Protein AF-A0A8J7HJK9-F1 (afdb_monomer_lite)

Structure (mmCIF, N/CA/C/O backbone):
data_AF-A0A8J7HJK9-F1
#
_entry.id   AF-A0A8J7HJK9-F1
#
loop_
_atom_site.group_PDB
_atom_site.id
_atom_site.type_symbol
_atom_site.label_atom_id
_atom_site.label_alt_id
_atom_site.label_comp_id
_atom_site.label_asym_id
_atom_site.label_entity_id
_atom_site.label_seq_id
_atom_site.pdbx_PDB_ins_code
_atom_site.Cartn_x
_atom_site.Cartn_y
_atom_site.Cartn_z
_atom_site.occupancy
_atom_site.B_iso_or_equiv
_atom_site.auth_seq_id
_atom_site.auth_comp_id
_atom_site.auth_asym_id
_atom_site.auth_atom_id
_atom_site.pdbx_PDB_model_num
ATOM 1 N N . MET A 1 1 ? 1.735 -9.947 -2.545 1.00 70.94 1 MET A N 1
ATOM 2 C CA . MET A 1 1 ? 1.640 -9.007 -3.687 1.00 70.94 1 MET A CA 1
ATOM 3 C C . MET A 1 1 ? 1.933 -7.606 -3.189 1.00 70.94 1 MET A C 1
ATOM 5 O O . MET A 1 1 ? 1.345 -7.209 -2.192 1.00 70.94 1 MET A O 1
ATOM 9 N N . LEU A 1 2 ? 2.847 -6.892 -3.841 1.00 83.06 2 LEU A N 1
ATOM 10 C CA . LEU A 1 2 ? 3.268 -5.552 -3.420 1.00 83.06 2 LEU A CA 1
ATOM 11 C C . LEU A 1 2 ? 2.494 -4.476 -4.192 1.00 83.06 2 LEU A C 1
ATOM 13 O O . LEU A 1 2 ? 2.057 -4.717 -5.323 1.00 83.06 2 LEU A O 1
ATOM 17 N N . ARG A 1 3 ? 2.299 -3.309 -3.569 1.00 84.88 3 ARG A N 1
ATOM 18 C CA . ARG A 1 3 ? 1.462 -2.200 -4.059 1.00 84.88 3 ARG A CA 1
ATOM 19 C C . ARG A 1 3 ? 2.158 -0.853 -3.842 1.00 84.88 3 ARG A C 1
ATOM 21 O O . ARG A 1 3 ? 2.971 -0.734 -2.934 1.00 84.88 3 ARG A O 1
ATOM 28 N N . GLY A 1 4 ? 1.809 0.145 -4.656 1.00 85.69 4 GLY A N 1
ATOM 29 C CA . GLY A 1 4 ? 2.257 1.540 -4.505 1.00 85.69 4 GLY A CA 1
ATOM 30 C C . GLY A 1 4 ? 3.541 1.917 -5.253 1.00 85.69 4 GLY A C 1
ATOM 31 O O . GLY A 1 4 ? 3.782 3.101 -5.450 1.00 85.69 4 GLY A O 1
ATOM 32 N N . GLY A 1 5 ? 4.319 0.941 -5.731 1.00 86.62 5 GLY A N 1
ATOM 33 C CA . GLY A 1 5 ? 5.597 1.198 -6.404 1.00 86.62 5 GLY A CA 1
ATOM 34 C C . GLY A 1 5 ? 6.720 1.604 -5.440 1.00 86.62 5 GLY A C 1
ATOM 35 O O . GLY A 1 5 ? 6.541 1.631 -4.224 1.00 86.62 5 GLY A O 1
ATOM 36 N N . SER A 1 6 ? 7.894 1.871 -6.000 1.00 84.50 6 SER A N 1
ATOM 37 C CA . SER A 1 6 ? 9.116 2.289 -5.308 1.00 84.50 6 SER A CA 1
ATOM 38 C C . SER A 1 6 ? 9.806 3.408 -6.095 1.00 84.50 6 SER A C 1
ATOM 40 O O . SER A 1 6 ? 9.412 3.709 -7.222 1.00 84.50 6 SER A O 1
ATOM 42 N N . TRP A 1 7 ? 10.855 3.999 -5.526 1.00 82.75 7 TRP A N 1
ATOM 43 C CA . TRP A 1 7 ? 11.619 5.100 -6.127 1.00 82.75 7 TRP A CA 1
ATOM 44 C C . TRP A 1 7 ? 12.167 4.795 -7.535 1.00 82.75 7 TRP A C 1
ATOM 46 O O . TRP A 1 7 ? 12.358 5.718 -8.318 1.00 82.75 7 TRP A O 1
ATOM 56 N N . ASN A 1 8 ? 12.371 3.517 -7.882 1.00 83.44 8 ASN A N 1
ATOM 57 C CA . ASN A 1 8 ? 12.871 3.084 -9.194 1.00 83.44 8 ASN A CA 1
ATOM 58 C C . ASN A 1 8 ? 11.760 2.598 -10.150 1.00 83.44 8 ASN A C 1
ATOM 60 O O . ASN A 1 8 ? 12.019 1.883 -11.118 1.00 83.44 8 ASN A O 1
ATOM 64 N N . ASN A 1 9 ? 10.484 2.875 -9.864 1.00 84.25 9 ASN A N 1
ATOM 65 C CA . ASN A 1 9 ? 9.391 2.424 -10.722 1.00 84.25 9 ASN A CA 1
ATOM 66 C C . ASN A 1 9 ? 8.948 3.496 -11.723 1.00 84.25 9 ASN A C 1
ATOM 68 O O . ASN A 1 9 ? 8.758 4.658 -11.382 1.00 84.25 9 ASN A O 1
ATOM 72 N N . ASN A 1 10 ? 8.679 3.062 -12.962 1.00 86.06 10 ASN A N 1
ATOM 73 C CA . ASN A 1 10 ? 7.966 3.869 -13.951 1.00 86.06 10 ASN A CA 1
ATOM 74 C C . ASN A 1 10 ? 6.620 4.349 -13.360 1.00 86.06 10 ASN A C 1
ATOM 76 O O . ASN A 1 10 ? 5.920 3.524 -12.764 1.00 86.06 10 ASN A O 1
ATOM 80 N N . PRO A 1 11 ? 6.201 5.613 -13.567 1.00 82.62 11 PRO A N 1
ATOM 81 C CA . PRO A 1 11 ? 4.957 6.158 -13.011 1.00 82.62 11 PRO A CA 1
ATOM 82 C 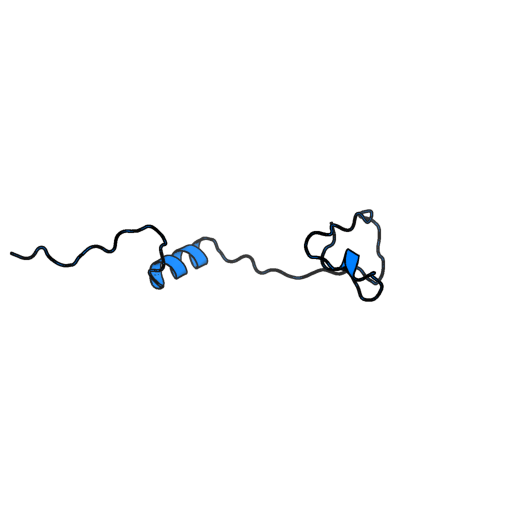C . PRO A 1 11 ? 3.711 5.292 -13.244 1.00 82.62 11 PRO A C 1
ATOM 84 O O . PRO A 1 11 ? 2.833 5.201 -12.384 1.00 82.62 11 PRO A O 1
ATOM 87 N N . ARG A 1 12 ? 3.643 4.569 -14.371 1.00 83.56 12 ARG A N 1
ATOM 88 C CA . ARG A 1 12 ? 2.534 3.642 -14.668 1.00 83.56 12 ARG A CA 1
ATOM 89 C C . ARG A 1 12 ? 2.414 2.497 -13.653 1.00 83.56 12 ARG A C 1
ATOM 91 O O . ARG A 1 12 ? 1.307 1.991 -13.446 1.00 83.56 12 ARG A O 1
ATOM 98 N N . ASN A 1 13 ? 3.522 2.117 -13.018 1.00 81.50 13 ASN A N 1
ATOM 99 C CA . ASN A 1 13 ? 3.612 1.046 -12.025 1.00 81.50 13 ASN A CA 1
ATOM 100 C C . ASN A 1 13 ? 3.326 1.525 -10.591 1.00 81.50 13 ASN A C 1
ATOM 102 O O . ASN A 1 13 ? 3.103 0.683 -9.720 1.00 81.50 13 ASN A O 1
ATOM 106 N N . CYS A 1 14 ? 3.277 2.839 -10.350 1.00 79.94 14 CYS A N 1
ATOM 107 C CA . CYS A 1 14 ? 2.934 3.437 -9.052 1.00 79.94 14 CYS A CA 1
ATOM 108 C C . CYS A 1 14 ? 1.416 3.626 -8.857 1.00 79.94 14 CYS A C 1
ATOM 110 O O . CYS A 1 14 ? 0.968 4.121 -7.827 1.00 79.94 14 CYS A O 1
ATOM 112 N N . ARG A 1 15 ? 0.596 3.211 -9.832 1.00 83.56 15 ARG A N 1
ATOM 113 C CA . ARG A 1 15 ? -0.870 3.261 -9.733 1.00 83.56 15 ARG A CA 1
ATOM 114 C C . ARG A 1 15 ? -1.390 2.278 -8.681 1.00 83.56 15 ARG A C 1
ATOM 116 O O . ARG A 1 15 ? -0.904 1.152 -8.578 1.00 83.56 15 ARG A O 1
ATOM 123 N N . SER A 1 16 ? -2.453 2.661 -7.975 1.00 80.62 16 SER A N 1
ATOM 124 C CA . SER A 1 16 ? -3.110 1.849 -6.934 1.00 80.62 16 SER A CA 1
ATOM 125 C C . SER A 1 16 ? -3.583 0.474 -7.432 1.00 80.62 16 SER A C 1
ATOM 127 O O . SER A 1 16 ? -3.542 -0.514 -6.691 1.00 80.62 16 SER A O 1
ATOM 129 N N . ALA A 1 17 ? -3.986 0.388 -8.704 1.00 82.88 17 ALA A N 1
ATOM 130 C CA . ALA A 1 17 ? -4.414 -0.854 -9.342 1.00 82.88 17 ALA A CA 1
ATOM 131 C C . ALA A 1 17 ? -3.263 -1.854 -9.566 1.00 82.88 17 ALA A C 1
ATOM 133 O O . ALA A 1 17 ? -3.494 -3.068 -9.571 1.00 82.88 17 ALA A O 1
ATOM 134 N N . ASN A 1 18 ? -2.022 -1.377 -9.714 1.00 81.50 18 ASN A N 1
ATOM 135 C CA . ASN A 1 18 ? -0.899 -2.215 -10.117 1.00 81.50 18 ASN A CA 1
ATOM 136 C C . ASN A 1 18 ? -0.507 -3.211 -9.011 1.00 81.50 18 ASN A C 1
ATOM 138 O O . ASN A 1 18 ? -0.282 -2.817 -7.867 1.00 81.50 18 ASN A O 1
ATOM 142 N N . ARG A 1 19 ? -0.424 -4.511 -9.338 1.00 82.12 19 ARG A N 1
ATOM 143 C CA . ARG A 1 19 ? -0.011 -5.582 -8.404 1.00 82.12 19 ARG A CA 1
ATOM 144 C C . ARG A 1 19 ? 1.336 -6.140 -8.851 1.00 82.12 19 ARG A C 1
ATOM 146 O O . ARG A 1 19 ? 1.383 -6.943 -9.780 1.00 82.12 19 ARG A O 1
ATOM 153 N N . ASN A 1 20 ? 2.415 -5.760 -8.172 1.00 79.56 20 ASN A N 1
ATOM 154 C CA . ASN A 1 20 ? 3.738 -6.288 -8.504 1.00 79.56 20 ASN A CA 1
ATOM 155 C C . ASN A 1 20 ? 3.808 -7.788 -8.174 1.00 79.56 20 ASN A C 1
ATOM 157 O O . ASN A 1 20 ? 3.568 -8.197 -7.029 1.00 79.56 20 ASN A O 1
ATOM 161 N N . ARG A 1 21 ? 4.128 -8.592 -9.198 1.00 81.06 21 ARG A N 1
ATOM 162 C CA . ARG A 1 21 ? 4.223 -10.062 -9.163 1.00 81.06 21 ARG A CA 1
ATOM 163 C C . ARG A 1 21 ? 5.654 -10.535 -8.880 1.00 81.06 21 ARG A C 1
ATOM 165 O O . ARG A 1 21 ? 6.177 -11.392 -9.580 1.00 81.06 21 ARG A O 1
ATOM 172 N N . ASN A 1 22 ? 6.293 -9.960 -7.866 1.00 79.50 22 ASN A N 1
ATOM 173 C CA . ASN A 1 22 ? 7.583 -10.469 -7.405 1.00 79.50 22 ASN A CA 1
ATOM 174 C C . ASN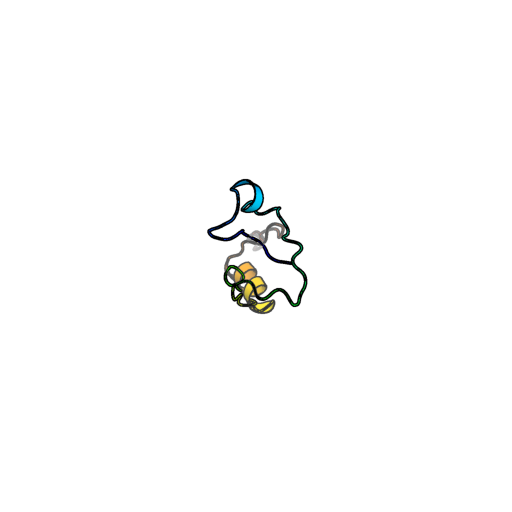 A 1 22 ? 7.385 -11.830 -6.723 1.00 79.50 22 ASN A C 1
ATOM 176 O O . ASN A 1 22 ? 6.397 -12.021 -6.003 1.00 79.50 22 ASN A O 1
ATOM 180 N N . ALA A 1 23 ? 8.326 -12.751 -6.940 1.00 81.69 23 ALA A N 1
ATOM 181 C CA . ALA A 1 23 ? 8.394 -14.008 -6.202 1.00 81.69 23 ALA A CA 1
ATOM 182 C C . ALA A 1 23 ? 8.552 -13.742 -4.691 1.00 81.69 23 ALA A C 1
ATOM 184 O O . ALA A 1 23 ? 9.035 -12.684 -4.281 1.00 81.69 23 ALA A O 1
ATOM 185 N N . ARG A 1 24 ? 8.077 -14.669 -3.850 1.00 77.06 24 ARG A N 1
ATOM 186 C CA . ARG A 1 24 ? 8.001 -14.474 -2.387 1.00 77.06 24 ARG A CA 1
ATOM 187 C C . ARG A 1 24 ? 9.380 -14.360 -1.727 1.00 77.06 24 ARG A C 1
ATOM 189 O O . ARG A 1 24 ? 9.502 -13.715 -0.693 1.00 77.06 24 ARG A O 1
ATOM 196 N N . ASP A 1 25 ? 10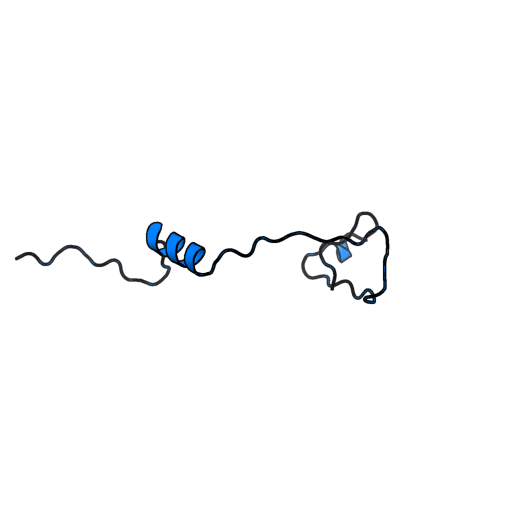.386 -14.976 -2.323 1.00 82.69 25 ASP A N 1
ATOM 197 C CA . ASP A 1 25 ? 11.793 -14.958 -1.927 1.00 82.69 25 ASP A CA 1
ATOM 198 C C . ASP A 1 25 ? 12.557 -13.720 -2.431 1.00 82.69 25 ASP A C 1
ATOM 200 O O . ASP A 1 25 ? 13.718 -13.526 -2.074 1.00 82.69 25 ASP A O 1
ATOM 204 N N . ASN A 1 26 ? 11.917 -12.843 -3.212 1.00 80.38 26 ASN A N 1
ATOM 205 C CA . ASN A 1 26 ? 12.546 -11.633 -3.725 1.00 80.38 26 ASN A CA 1
ATOM 206 C C . ASN A 1 26 ? 12.740 -10.586 -2.610 1.00 80.38 26 ASN A C 1
ATOM 208 O O . ASN A 1 26 ? 11.793 -9.918 -2.188 1.00 80.38 26 ASN A O 1
ATOM 212 N N . ARG A 1 27 ? 13.992 -10.426 -2.169 1.00 81.06 27 ARG A N 1
ATOM 213 C CA . ARG A 1 27 ? 14.429 -9.494 -1.112 1.00 81.06 27 ARG A CA 1
ATOM 214 C C . ARG A 1 27 ? 15.011 -8.185 -1.657 1.00 81.06 27 ARG A C 1
ATOM 216 O O . ARG A 1 27 ? 15.970 -7.657 -1.103 1.00 81.06 27 ARG A O 1
ATOM 223 N N . ASN A 1 28 ? 14.475 -7.677 -2.765 1.00 82.12 28 ASN A N 1
ATOM 224 C CA . ASN A 1 28 ? 14.942 -6.416 -3.335 1.00 82.12 28 ASN A CA 1
ATOM 225 C C . ASN A 1 28 ? 14.823 -5.267 -2.308 1.00 82.12 28 ASN A C 1
ATOM 227 O O . ASN A 1 28 ? 13.824 -5.158 -1.597 1.00 82.12 28 ASN A O 1
ATOM 231 N N . ASN A 1 29 ? 15.834 -4.399 -2.240 1.00 83.44 29 ASN A N 1
ATOM 232 C CA . ASN A 1 29 ? 15.934 -3.300 -1.269 1.00 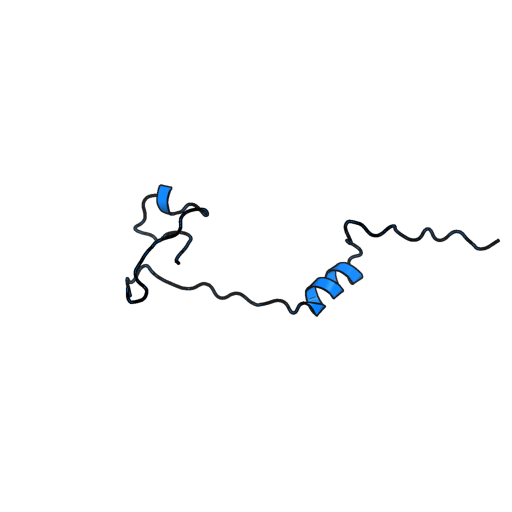83.44 29 ASN A CA 1
ATOM 233 C C . ASN A 1 29 ? 14.878 -2.194 -1.467 1.00 83.44 29 ASN A C 1
ATOM 235 O O . ASN A 1 29 ? 14.774 -1.269 -0.668 1.00 83.44 29 ASN A O 1
ATOM 239 N N . ASN A 1 30 ? 14.086 -2.293 -2.531 1.00 85.06 30 ASN A N 1
ATOM 240 C CA . ASN A 1 30 ? 12.958 -1.424 -2.836 1.00 85.06 30 ASN A CA 1
ATOM 241 C C . ASN A 1 30 ? 11.598 -2.008 -2.393 1.00 85.06 30 ASN A C 1
ATOM 243 O O . ASN A 1 30 ? 10.549 -1.447 -2.719 1.00 85.06 30 ASN A O 1
ATOM 247 N N . VAL A 1 31 ? 11.603 -3.122 -1.651 1.00 85.44 31 VAL A N 1
ATOM 248 C CA . VAL A 1 31 ? 10.422 -3.764 -1.059 1.00 85.44 31 VAL A CA 1
ATOM 249 C C . VAL A 1 31 ? 10.332 -3.441 0.434 1.00 85.44 31 VAL A C 1
ATOM 251 O O . VAL A 1 31 ? 11.308 -3.567 1.164 1.00 85.44 31 VAL A O 1
ATOM 254 N N . GLY A 1 32 ? 9.136 -3.083 0.905 1.00 87.12 32 GLY A N 1
ATOM 255 C CA . GLY A 1 32 ? 8.857 -2.836 2.322 1.00 87.12 32 GLY A CA 1
ATOM 256 C C . GLY A 1 32 ? 7.423 -3.201 2.713 1.00 87.12 32 GLY A C 1
ATOM 257 O O . GLY A 1 32 ? 6.657 -3.717 1.895 1.00 87.12 32 GLY A O 1
ATOM 258 N N . PHE A 1 33 ? 7.052 -2.915 3.964 1.00 89.06 33 PHE A N 1
ATOM 259 C CA . PHE A 1 33 ? 5.713 -3.150 4.512 1.00 89.06 33 PHE A CA 1
ATOM 260 C C . PHE A 1 33 ? 5.115 -1.866 5.101 1.00 89.06 33 PHE A C 1
ATOM 262 O O . PHE A 1 33 ? 5.829 -0.935 5.461 1.00 89.06 33 PHE A O 1
ATOM 269 N N . ARG A 1 34 ? 3.783 -1.819 5.190 1.00 90.12 34 ARG A N 1
ATOM 270 C CA . ARG A 1 34 ? 3.044 -0.778 5.913 1.00 90.12 34 ARG A CA 1
ATOM 271 C C . ARG A 1 34 ? 2.261 -1.458 7.022 1.00 90.12 34 ARG A C 1
ATOM 273 O O . ARG A 1 34 ? 1.548 -2.423 6.753 1.00 90.12 34 ARG A O 1
ATOM 280 N N . VAL A 1 35 ? 2.426 -0.979 8.247 1.00 90.75 35 VAL A N 1
ATOM 281 C CA . VAL A 1 35 ? 1.675 -1.477 9.401 1.00 90.75 35 VAL A CA 1
ATOM 282 C C . VAL A 1 35 ? 0.250 -0.944 9.321 1.00 90.75 35 VAL A C 1
ATOM 284 O O . VAL A 1 35 ? 0.036 0.211 8.956 1.00 90.75 35 VAL A O 1
ATOM 287 N N . VAL A 1 36 ? -0.718 -1.794 9.650 1.00 88.56 36 VAL A N 1
ATOM 288 C CA . VAL A 1 36 ? -2.129 -1.425 9.751 1.00 88.56 36 VAL A CA 1
ATOM 289 C C . VAL A 1 36 ? -2.613 -1.843 11.129 1.00 88.56 36 VAL A C 1
ATOM 291 O O . VAL A 1 36 ? -2.336 -2.958 11.569 1.00 88.56 36 VAL A O 1
ATOM 294 N N . VAL A 1 37 ? -3.327 -0.946 11.803 1.00 90.31 37 VAL A N 1
ATOM 295 C CA . VAL A 1 37 ? -4.036 -1.266 13.042 1.00 90.31 37 VAL A CA 1
ATOM 296 C C . VAL A 1 37 ? -5.413 -1.793 12.659 1.00 90.31 37 VAL A C 1
ATOM 298 O O . VAL A 1 37 ? -6.164 -1.113 11.961 1.00 90.31 37 VAL A O 1
ATOM 301 N N . ALA A 1 38 ? -5.738 -3.012 13.085 1.00 86.50 38 ALA A N 1
ATOM 302 C CA . ALA A 1 38 ? -7.090 -3.533 12.954 1.00 86.50 38 ALA A CA 1
ATOM 303 C C . ALA A 1 38 ? -7.962 -2.872 14.026 1.00 86.50 38 ALA A C 1
ATOM 305 O O . ALA A 1 38 ? -7.751 -3.095 15.218 1.00 86.50 38 ALA A O 1
ATOM 306 N N . ALA A 1 39 ? -8.917 -2.043 13.608 1.00 82.62 39 ALA A N 1
ATOM 307 C CA . ALA A 1 39 ? -9.926 -1.545 14.529 1.00 82.62 39 ALA A CA 1
ATOM 308 C C . ALA A 1 39 ? -10.786 -2.734 15.001 1.00 82.62 39 ALA A C 1
ATOM 310 O O . ALA A 1 39 ? -11.223 -3.530 14.160 1.00 82.62 39 ALA A O 1
ATOM 311 N N . PRO A 1 40 ? -11.031 -2.888 16.314 1.00 78.31 40 PRO A N 1
ATOM 312 C CA . PRO A 1 40 ? -11.987 -3.869 16.794 1.00 78.31 40 PRO A CA 1
ATOM 313 C C . PRO A 1 40 ? -13.352 -3.594 16.164 1.00 78.31 40 PRO A C 1
ATOM 315 O O . PRO A 1 40 ? -13.787 -2.445 16.073 1.00 78.31 40 PRO A O 1
ATOM 318 N N . LEU A 1 41 ? -14.044 -4.658 15.756 1.00 72.81 41 LEU A N 1
ATOM 319 C CA . LEU A 1 41 ? -15.379 -4.569 15.154 1.00 72.81 41 LEU A CA 1
ATOM 320 C C . LEU A 1 41 ? -16.362 -3.808 16.063 1.00 72.81 41 LEU A C 1
ATOM 322 O O . LEU A 1 41 ? -17.218 -3.070 15.583 1.00 72.81 41 LEU A O 1
ATOM 326 N N . SER A 1 42 ? -16.186 -3.944 17.381 1.00 74.00 42 SER A N 1
ATOM 327 C CA . SER A 1 42 ? -16.956 -3.231 18.397 1.00 74.00 42 SER A CA 1
ATOM 328 C C . SER A 1 42 ? -16.688 -1.729 18.416 1.00 74.00 42 SER A C 1
ATOM 330 O O . SER A 1 42 ? -17.602 -0.974 18.710 1.00 74.00 42 SER A O 1
ATOM 332 N N . THR A 1 43 ? -15.477 -1.270 18.095 1.00 67.94 43 THR A N 1
ATOM 333 C CA . THR A 1 43 ? -15.134 0.159 18.134 1.00 67.94 43 THR A CA 1
ATOM 334 C C . THR A 1 43 ? -15.729 0.906 16.949 1.00 67.94 43 THR A C 1
ATOM 336 O O . THR A 1 43 ? -16.211 2.014 17.138 1.00 67.94 43 THR A O 1
ATOM 339 N N . LEU A 1 44 ? -15.755 0.284 15.762 1.00 69.56 44 LEU A N 1
ATOM 340 C CA . LEU A 1 44 ? -16.383 0.870 14.572 1.00 69.56 44 LEU A CA 1
ATOM 341 C C . LEU A 1 44 ? -17.912 0.904 14.695 1.00 69.56 44 LEU A C 1
ATOM 343 O O . LEU A 1 44 ? -18.521 1.938 14.441 1.00 69.56 44 LEU A O 1
ATOM 347 N N . LEU A 1 45 ? -18.525 -0.187 15.170 1.00 72.56 45 LEU A N 1
ATOM 348 C CA . LEU A 1 45 ? -19.966 -0.212 15.438 1.00 72.56 45 LEU A CA 1
ATOM 349 C C . LEU A 1 45 ? -20.354 0.778 16.539 1.00 72.56 45 LEU A C 1
ATOM 351 O O . LEU A 1 45 ? -21.363 1.463 16.418 1.00 72.56 45 LEU A O 1
ATOM 355 N N . LEU A 1 46 ? -19.560 0.882 17.608 1.00 67.12 46 LEU A N 1
ATOM 356 C CA . LEU A 1 46 ? -19.865 1.796 18.702 1.00 67.12 46 LEU A CA 1
ATOM 357 C C . LEU A 1 46 ? -19.674 3.260 18.289 1.00 67.12 46 LEU A C 1
ATOM 359 O O . LEU A 1 46 ? -20.514 4.069 18.656 1.00 67.12 46 LEU A O 1
ATOM 363 N N . SER A 1 47 ? -18.658 3.610 17.489 1.00 70.81 47 SER A N 1
ATOM 364 C CA . SER A 1 47 ? -18.547 4.970 16.938 1.00 70.81 47 SER A CA 1
ATOM 365 C C . SER A 1 47 ? -19.707 5.303 16.001 1.00 70.81 47 SER A C 1
ATOM 367 O O . SER A 1 47 ? -20.273 6.380 16.103 1.00 70.81 47 SER A O 1
ATOM 369 N N . GLU A 1 48 ? -20.140 4.367 15.151 1.00 74.00 48 GLU A N 1
ATOM 370 C CA . GLU A 1 48 ? -21.306 4.585 14.281 1.00 74.00 48 GLU A CA 1
ATOM 371 C C . GLU A 1 48 ? -22.614 4.756 15.075 1.00 74.00 48 GLU A C 1
ATOM 373 O O . GLU A 1 48 ? -23.464 5.568 14.701 1.00 74.00 48 GLU A O 1
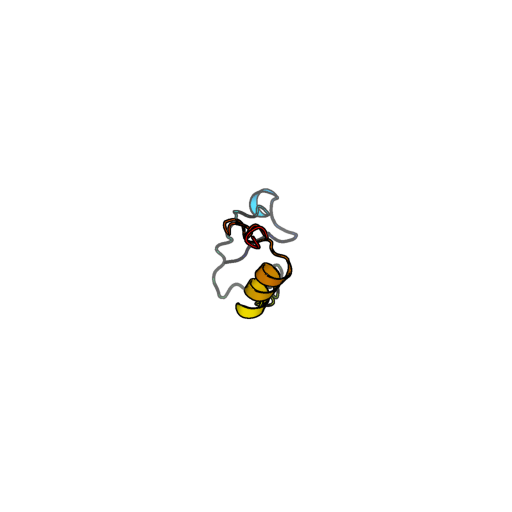ATOM 378 N N . LEU A 1 49 ? -22.764 4.029 16.190 1.00 67.56 49 LEU A N 1
ATOM 379 C CA . LEU A 1 49 ? -23.886 4.173 17.123 1.00 67.56 49 LEU A CA 1
ATOM 380 C C . LEU A 1 49 ? -23.830 5.490 17.914 1.00 67.56 49 LEU A C 1
ATOM 382 O O . LEU A 1 49 ? -24.870 6.118 18.101 1.00 67.56 49 LEU A O 1
ATOM 386 N N . ILE A 1 50 ? -22.644 5.905 18.374 1.00 74.94 50 ILE A N 1
ATOM 387 C CA . ILE A 1 50 ? -22.431 7.147 19.137 1.00 74.94 50 ILE A CA 1
ATOM 388 C C . ILE A 1 50 ? -22.643 8.372 18.242 1.00 74.94 50 ILE A C 1
ATOM 390 O O . ILE A 1 50 ? -23.337 9.306 18.638 1.00 74.94 50 ILE A O 1
ATOM 394 N N . ASP A 1 51 ? -22.096 8.349 17.027 1.00 75.81 51 ASP A N 1
ATOM 395 C CA . ASP A 1 51 ? -22.158 9.469 16.082 1.00 75.81 51 ASP A CA 1
ATOM 396 C C . ASP A 1 51 ? -23.497 9.520 15.321 1.00 75.81 51 ASP A C 1
ATOM 398 O O . ASP A 1 51 ? -23.756 10.449 14.553 1.00 75.81 51 ASP A O 1
ATOM 402 N N . GLY A 1 52 ? -24.372 8.526 15.520 1.00 63.44 52 GLY A N 1
ATOM 403 C CA . GLY A 1 52 ? -25.716 8.482 14.943 1.00 63.44 52 GLY A CA 1
ATOM 404 C C . GLY A 1 52 ? -25.743 8.477 13.411 1.00 63.44 52 GLY A C 1
ATOM 405 O O . GLY A 1 52 ? -26.765 8.824 12.815 1.00 63.44 52 GLY A O 1
ATOM 406 N N . ASN A 1 53 ? -24.637 8.099 12.765 1.00 65.25 53 ASN A N 1
ATOM 407 C CA . ASN A 1 53 ? -24.442 8.181 11.316 1.00 65.25 53 ASN A CA 1
ATOM 408 C C . ASN A 1 53 ? -24.815 6.872 10.595 1.00 65.25 53 ASN A C 1
ATOM 410 O O . ASN A 1 53 ? -24.214 6.497 9.587 1.00 65.25 53 ASN A O 1
ATOM 414 N N . LEU A 1 54 ? -25.808 6.151 11.125 1.00 61.88 54 LEU A N 1
ATOM 415 C CA . LEU A 1 54 ? -26.344 4.949 10.495 1.00 61.88 54 LEU A CA 1
ATOM 416 C C . LEU A 1 54 ? -27.058 5.349 9.201 1.00 61.88 54 LEU A C 1
ATOM 418 O O . LEU A 1 54 ? -28.213 5.783 9.219 1.00 61.88 54 LEU A O 1
ATOM 422 N N . SER A 1 55 ? -26.372 5.192 8.068 1.00 59.97 55 SER A N 1
ATOM 423 C CA . SER A 1 55 ? -26.986 5.290 6.742 1.00 59.97 55 SER A CA 1
ATOM 424 C C . SER A 1 55 ? -28.025 4.170 6.568 1.00 59.97 55 SER A C 1
ATOM 426 O O . SER A 1 55 ? -27.729 3.083 6.089 1.00 59.97 55 SER A O 1
ATOM 428 N N . GLY A 1 56 ? -29.254 4.413 7.035 1.00 58.91 56 GLY A N 1
ATOM 429 C CA . GLY A 1 56 ? -30.384 3.495 6.858 1.00 58.91 56 GLY A CA 1
ATOM 430 C C . GLY A 1 56 ? -31.283 3.255 8.072 1.00 58.91 56 GLY A C 1
ATOM 431 O O . GLY A 1 56 ? -32.261 2.527 7.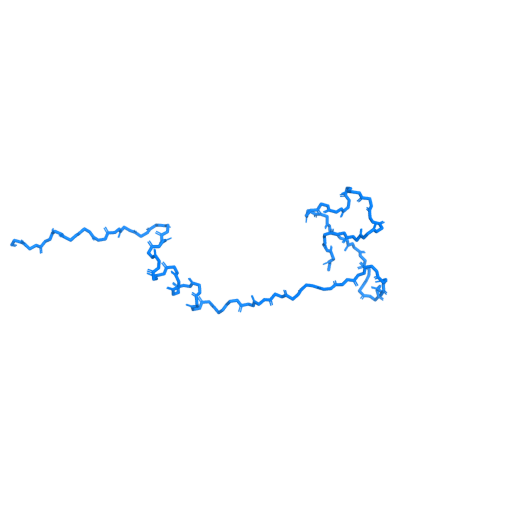927 1.00 58.91 56 GLY A O 1
ATOM 432 N N . VAL A 1 57 ? -31.019 3.846 9.246 1.00 63.94 57 VAL A N 1
ATOM 433 C CA . VAL A 1 57 ? -31.928 3.709 10.403 1.00 63.94 57 VAL A CA 1
ATOM 434 C C . VAL A 1 57 ? -32.853 4.929 10.507 1.00 63.94 57 VAL A C 1
ATOM 436 O O . VAL A 1 57 ? -32.358 6.051 10.635 1.00 63.94 57 VAL A O 1
ATOM 439 N N . PRO A 1 58 ? -34.190 4.753 10.472 1.00 55.09 58 PRO A N 1
ATOM 440 C CA . PRO A 1 58 ? -35.125 5.857 10.658 1.00 55.09 58 PRO A CA 1
ATOM 441 C C . PRO A 1 58 ? -34.946 6.458 12.054 1.00 55.09 58 PRO A C 1
ATOM 443 O O . PRO A 1 58 ? -35.051 5.749 13.058 1.00 55.09 58 PRO A O 1
ATOM 446 N N . LYS A 1 59 ? -34.689 7.769 12.139 1.00 63.12 59 LYS A N 1
ATOM 447 C CA . LYS A 1 59 ? -34.678 8.473 13.426 1.00 63.12 59 LYS A CA 1
ATOM 448 C C . LYS A 1 59 ? -36.082 8.386 14.024 1.00 63.12 59 LYS A C 1
ATOM 450 O O . LYS A 1 59 ? -37.046 8.814 13.394 1.00 63.12 59 LYS A O 1
ATOM 455 N N . ARG A 1 60 ? -36.205 7.803 15.220 1.00 57.44 60 ARG A N 1
ATOM 456 C CA . ARG A 1 60 ? -37.481 7.726 15.944 1.00 57.44 60 ARG A CA 1
ATOM 457 C C . ARG A 1 60 ? -37.936 9.158 16.251 1.00 57.44 60 ARG A C 1
ATOM 459 O O . ARG A 1 60 ? -37.242 9.867 16.974 1.00 57.44 60 ARG A O 1
ATOM 466 N N . SER A 1 61 ? -39.052 9.591 15.665 1.00 56.06 61 SER A N 1
ATOM 467 C CA . SER A 1 61 ? -39.664 10.891 15.951 1.00 56.06 61 SER A CA 1
ATOM 468 C C . SER A 1 61 ? -40.183 10.904 17.394 1.00 56.06 61 SER A C 1
ATOM 470 O O . SER A 1 61 ? -40.903 9.975 17.775 1.00 56.06 61 SER A O 1
ATOM 472 N N . PRO A 1 62 ? -39.834 11.906 18.214 1.00 63.69 62 PRO A N 1
ATOM 473 C CA . PRO A 1 62 ? -40.270 11.971 19.599 1.00 63.69 62 PRO A CA 1
ATOM 474 C C . PRO A 1 62 ? -41.640 12.652 19.693 1.00 63.69 62 PRO A C 1
ATOM 476 O O . PRO A 1 62 ? -41.723 13.730 20.248 1.00 63.69 62 PRO A O 1
ATOM 479 N N . ASP A 1 63 ? -42.703 12.048 19.159 1.00 64.12 63 ASP A N 1
ATOM 480 C CA . ASP A 1 63 ? -44.063 12.594 19.297 1.00 64.12 63 ASP A CA 1
ATOM 481 C C . ASP A 1 63 ? -45.091 11.470 19.450 1.00 64.12 63 ASP A C 1
ATOM 483 O O . ASP A 1 63 ? -45.782 11.112 18.504 1.00 64.12 63 ASP A O 1
ATOM 487 N N . LEU A 1 64 ? -45.175 10.897 20.653 1.00 55.47 64 LEU A N 1
ATOM 488 C CA . LEU A 1 64 ? -46.353 10.172 21.146 1.00 55.47 64 LEU A CA 1
ATOM 489 C C . LEU A 1 64 ? -46.429 10.341 22.674 1.00 55.47 64 LEU A C 1
ATOM 491 O O . LEU A 1 64 ? -46.198 9.412 23.444 1.00 55.47 64 LEU A O 1
ATOM 495 N N . LEU A 1 65 ? -46.716 11.571 23.100 1.00 53.03 65 LEU A N 1
ATOM 496 C CA . LEU A 1 65 ? -47.352 11.855 24.384 1.00 53.03 65 LEU A CA 1
ATOM 497 C C . LEU A 1 65 ? -48.567 12.746 24.104 1.00 53.03 65 LEU A C 1
ATOM 499 O O . LEU A 1 65 ? -48.465 13.971 24.090 1.00 53.03 65 LEU A O 1
ATOM 503 N N . GLN A 1 66 ? -49.695 12.093 23.836 1.00 51.09 66 GLN A N 1
ATOM 504 C CA . GLN A 1 66 ? -51.036 12.568 24.170 1.00 51.09 66 GLN A CA 1
ATOM 505 C C . GLN A 1 66 ? -51.766 11.413 24.845 1.00 51.09 66 GLN A C 1
ATOM 507 O O . GLN A 1 66 ? -51.633 10.277 24.332 1.00 51.09 66 GLN A O 1
#

InterPro domains:
  IPR005532 Sulfatase-modifying factor enzyme-like domain [PF03781] (2-36)
  IPR016187 C-type lectin fold [SSF56436] (1-37)
  IPR042095 Sulfatase-modifying factor enzyme superfamily [G3DSA:3.90.1580.10] (1-38)

pLDDT: mean 75.95, std 10.59, range [51.09, 90.75]

Organism: NCBI:txid1725252

Foldseek 3Di:
DDAQFFPPDDPVCRDRPHDDPDDPPDPPPRDDDDDDDDDPPCVVVVCCVVVVVPPDDDDPDPDDDD

Secondary structure (DSSP, 8-state):
-B-S--TTS-GGGGSTT--B---TT---TT----------HHHHHHHHHHTT--TTPPP-------

Sequence (66 aa):
MLRGGSWNNNPRNCRSANRNRNARDNRNNNVGFRVVVAAPLSTLLLSELIDGNLSGVPKRSPDLLQ

Radius of gyration: 22.68 Å; chains: 1; bounding box: 67×28×39 Å